Protein AF-A0A7Y2MJF6-F1 (afdb_monomer)

Radius of gyration: 14.59 Å; Cα contacts (8 Å, |Δi|>4): 195; chains: 1; bounding box: 35×29×38 Å

Foldseek 3Di:
DDQLAQDDPPEDDQCQVSLLVRLLPHQEDEQKFFQVVLVCVCVVVVHDPVVSLVSFRIAAAQPPSTDDDCLSSLLSNVVSLRPHYYHYDGRDDCVVPPPVVRVVSRVVRVVVSNVVSVVDVD

Nearest PDB structures (foldseek):
  3cny-assembly2_B  TM=9.167E-01  e=8.582E-06  Lactiplantibacillus plantarum WCFS1
  3cqj-assembly1_B  TM=7.555E-01  e=9.088E-03  Escherichia coli
  3cqi-assembly1_B  TM=7.704E-01  e=3.478E-02  Escherichia coli
  3wo8-assembly1_A  TM=3.403E-01  e=2.214E+00  Thermotoga maritima MSB8
  5c0q-assembly1_B  TM=3.425E-01  e=3.248E+00  Thermotoga neapolitana

Solvent-accessible surface area (backbone atoms only — not comparable to full-atom values): 6870 Å² total; per-residue (Å²): 143,79,86,55,70,37,74,72,48,75,69,78,67,80,59,51,71,60,41,73,74,43,51,92,76,36,52,35,44,42,44,32,19,19,20,55,72,50,44,51,50,29,61,74,69,68,52,53,72,69,56,30,42,77,70,42,21,35,31,35,39,73,44,86,65,37,66,67,79,56,50,70,42,33,30,54,35,28,78,67,68,56,84,56,48,81,40,81,45,56,61,61,58,58,91,83,47,50,61,68,62,49,50,52,42,21,49,53,37,49,52,51,38,29,40,75,29,59,50,41,92,126

Mean predicted aligned error: 5.87 Å

Sequence (122 aa):
HRGTGAPAWSGGRDPVPVAKRHIPRGRHIHAKNVRPTIRNQVEGDKRSFLEGVRRGVFTVPGDKEGGVDFLPVLRVAADHGYEGWLVIEAEQDPLKRNPFEYQSMGLKALKGLAKEAGLDKG

Structure (mmCIF, N/CA/C/O backbone):
data_AF-A0A7Y2MJF6-F1
#
_entry.id   AF-A0A7Y2MJF6-F1
#
loop_
_atom_site.group_PDB
_atom_site.id
_atom_site.type_symbol
_atom_site.label_atom_id
_atom_site.label_alt_id
_atom_site.label_comp_id
_atom_site.label_asym_id
_atom_site.label_entity_id
_atom_site.label_seq_id
_atom_site.pdbx_PDB_ins_code
_atom_site.Cartn_x
_atom_site.Cartn_y
_atom_site.Cartn_z
_atom_site.occupancy
_atom_site.B_iso_or_equiv
_atom_site.auth_seq_id
_atom_site.auth_comp_id
_atom_site.auth_asym_id
_atom_site.auth_atom_id
_atom_site.pdbx_PDB_model_num
ATOM 1 N N . HIS A 1 1 ? 7.465 -18.417 19.732 1.00 37.72 1 HIS A N 1
ATOM 2 C CA . HIS A 1 1 ? 7.614 -18.210 18.276 1.00 37.72 1 HIS A CA 1
ATOM 3 C C . HIS A 1 1 ? 6.585 -19.017 17.485 1.00 37.72 1 HIS A C 1
ATOM 5 O O . HIS A 1 1 ? 6.740 -20.222 17.363 1.00 37.72 1 HIS A O 1
ATOM 11 N N . ARG A 1 2 ? 5.545 -18.366 16.947 1.00 30.62 2 ARG A N 1
ATOM 12 C CA . ARG A 1 2 ? 4.811 -18.794 15.739 1.00 30.62 2 ARG A CA 1
ATOM 13 C C . ARG A 1 2 ? 4.363 -17.510 15.044 1.00 30.62 2 ARG A C 1
ATOM 15 O O . ARG A 1 2 ? 3.463 -16.838 15.534 1.00 30.62 2 ARG A O 1
ATOM 22 N N . GLY A 1 3 ? 5.074 -17.106 13.995 1.00 35.59 3 GLY A N 1
ATOM 23 C CA . GLY A 1 3 ? 4.712 -15.934 13.203 1.00 35.59 3 GLY A CA 1
ATOM 24 C C . GLY A 1 3 ? 3.482 -16.255 12.367 1.00 35.59 3 GLY A C 1
ATOM 25 O O . GLY A 1 3 ? 3.599 -16.871 11.316 1.00 35.59 3 GLY A O 1
ATOM 26 N N . THR A 1 4 ? 2.297 -15.874 12.835 1.00 35.53 4 THR A N 1
ATOM 27 C CA . THR A 1 4 ? 1.088 -15.843 12.006 1.00 35.53 4 THR A CA 1
ATOM 28 C C . THR A 1 4 ? 1.071 -14.528 11.226 1.00 35.53 4 THR A C 1
ATOM 30 O O . THR A 1 4 ? 0.317 -13.607 11.541 1.00 35.53 4 THR A O 1
ATOM 33 N N . GLY A 1 5 ? 1.968 -14.412 10.240 1.00 37.44 5 GLY A N 1
ATOM 34 C CA . GLY A 1 5 ? 1.883 -13.359 9.229 1.00 37.44 5 GLY A CA 1
ATOM 35 C C . GLY A 1 5 ? 0.618 -13.585 8.403 1.00 37.44 5 GLY A C 1
ATOM 36 O O . GLY A 1 5 ? 0.437 -14.669 7.845 1.00 37.44 5 GLY A O 1
ATOM 37 N N . ALA A 1 6 ? -0.294 -12.611 8.378 1.00 47.19 6 ALA A N 1
ATOM 38 C CA . ALA A 1 6 ? -1.380 -12.630 7.405 1.00 47.19 6 ALA A CA 1
ATOM 39 C C . ALA A 1 6 ? -0.773 -12.534 5.988 1.00 47.19 6 ALA A C 1
ATOM 41 O O . ALA A 1 6 ? 0.360 -12.070 5.843 1.00 47.19 6 ALA A O 1
ATOM 42 N N . PRO A 1 7 ? -1.473 -13.004 4.943 1.00 46.97 7 PRO A N 1
ATOM 43 C CA . PRO A 1 7 ? -0.897 -13.095 3.608 1.00 46.97 7 PRO A CA 1
ATOM 44 C C . PRO A 1 7 ? -0.361 -11.742 3.126 1.00 46.97 7 PRO A C 1
ATOM 46 O O . PRO A 1 7 ? -1.064 -10.734 3.159 1.00 46.97 7 PRO A O 1
ATOM 49 N N . ALA A 1 8 ? 0.887 -11.748 2.650 1.00 46.31 8 ALA A N 1
ATOM 50 C CA . ALA A 1 8 ? 1.455 -10.654 1.880 1.00 46.31 8 ALA A CA 1
ATOM 51 C C . ALA A 1 8 ? 0.619 -10.487 0.603 1.00 46.31 8 ALA A C 1
ATOM 53 O O . ALA A 1 8 ? 0.570 -11.388 -0.243 1.00 46.31 8 ALA A O 1
ATOM 54 N N . TRP A 1 9 ? -0.078 -9.357 0.479 1.00 53.09 9 TRP A N 1
ATOM 55 C CA . TRP A 1 9 ? -0.958 -9.080 -0.652 1.00 53.09 9 TRP A CA 1
ATOM 56 C C . TRP A 1 9 ? -0.154 -8.901 -1.936 1.00 53.09 9 TRP A C 1
ATOM 58 O O . TRP A 1 9 ? 0.311 -7.823 -2.288 1.00 53.09 9 TRP A O 1
ATOM 68 N N . SER A 1 10 ? 0.024 -10.007 -2.650 1.00 47.84 10 SER A N 1
ATOM 69 C CA . SER A 1 10 ? 0.782 -10.066 -3.894 1.00 47.84 10 SER A CA 1
ATOM 70 C C . SER A 1 10 ? -0.150 -9.775 -5.074 1.00 47.84 10 SER A C 1
ATOM 72 O O . SER A 1 10 ? -0.537 -10.671 -5.815 1.00 47.84 10 SER A O 1
ATOM 74 N N . GLY A 1 11 ? -0.583 -8.519 -5.193 1.00 48.59 11 GLY A N 1
ATOM 75 C CA . GLY A 1 11 ? -0.722 -7.819 -6.472 1.00 48.59 11 GLY A CA 1
ATOM 76 C C . GLY A 1 11 ? -1.436 -8.462 -7.672 1.00 48.59 11 GLY A C 1
ATOM 77 O O . GLY A 1 11 ? -1.044 -8.161 -8.797 1.00 48.59 11 GLY A O 1
ATOM 78 N N . GLY A 1 12 ? -2.459 -9.307 -7.510 1.00 47.91 12 GLY A N 1
ATOM 79 C CA . GLY A 1 12 ? -3.149 -9.856 -8.690 1.00 47.91 12 GLY A CA 1
ATOM 80 C C . GLY A 1 12 ? -4.480 -10.574 -8.515 1.00 47.91 12 GLY A C 1
ATOM 81 O O . GLY A 1 12 ? -5.090 -10.947 -9.513 1.00 47.91 12 GLY A O 1
ATOM 82 N N . ARG A 1 13 ? -4.955 -10.759 -7.286 1.00 56.41 13 ARG A N 1
ATOM 83 C CA . ARG A 1 13 ? -6.303 -11.254 -6.986 1.00 56.41 13 ARG A CA 1
ATOM 84 C C . ARG A 1 13 ? -6.976 -10.276 -6.039 1.00 56.41 13 ARG A C 1
ATOM 86 O O . ARG A 1 13 ? -6.278 -9.655 -5.239 1.00 56.41 13 ARG A O 1
ATOM 93 N N . ASP A 1 14 ? -8.301 -10.171 -6.143 1.00 67.06 14 ASP A N 1
ATOM 94 C CA . ASP A 1 14 ? -9.124 -9.442 -5.177 1.00 67.06 14 ASP A CA 1
ATOM 95 C C . ASP A 1 14 ? -8.697 -9.849 -3.755 1.00 67.06 14 ASP A C 1
ATOM 97 O O . ASP A 1 14 ? -8.685 -11.049 -3.444 1.00 67.06 14 ASP A O 1
ATOM 101 N N . PRO A 1 15 ? -8.269 -8.894 -2.914 1.00 69.00 15 PRO A N 1
ATOM 102 C CA . PRO A 1 15 ? -7.824 -9.209 -1.574 1.00 69.00 15 PRO A CA 1
ATOM 103 C C . PRO A 1 15 ? -8.978 -9.536 -0.611 1.00 69.00 15 PRO A C 1
ATOM 105 O O . PRO A 1 15 ? -8.774 -10.137 0.441 1.00 69.00 15 PRO A O 1
ATOM 108 N N . VAL A 1 16 ? -10.228 -9.227 -0.940 1.00 74.06 16 VAL A N 1
ATOM 109 C CA . VAL A 1 16 ? -11.354 -9.416 -0.013 1.00 74.06 16 VAL A CA 1
ATOM 110 C C . VAL A 1 16 ? -11.594 -10.886 0.391 1.00 74.06 16 VAL A C 1
ATOM 112 O O . VAL A 1 16 ? -11.745 -11.150 1.591 1.00 74.06 16 VAL A O 1
ATOM 115 N N . PRO A 1 17 ? -11.597 -11.885 -0.516 1.00 73.69 17 PRO A N 1
ATOM 116 C CA . PRO A 1 17 ? -11.865 -13.279 -0.146 1.00 73.69 17 PRO A CA 1
ATOM 117 C C . PRO A 1 17 ? -10.830 -13.862 0.820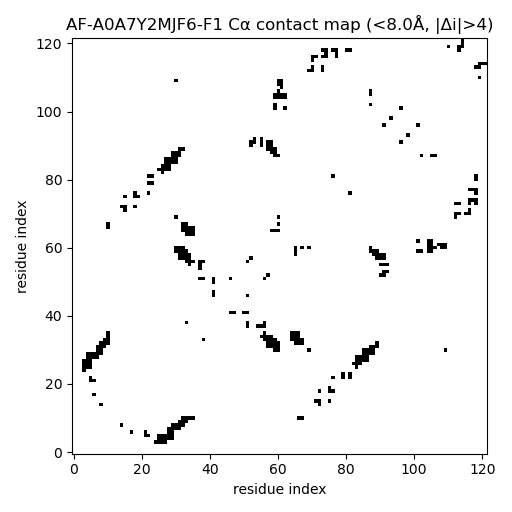 1.00 73.69 17 PRO A C 1
ATOM 119 O O . PRO A 1 17 ? -11.170 -14.581 1.762 1.00 73.69 17 PRO A O 1
ATOM 122 N N . VAL A 1 18 ? -9.554 -13.539 0.611 1.00 70.12 18 VAL A N 1
ATOM 123 C CA . VAL A 1 18 ? -8.468 -14.017 1.472 1.00 70.12 18 VAL A CA 1
ATOM 124 C C . VAL A 1 18 ? -8.476 -13.251 2.808 1.00 70.12 18 VAL A C 1
ATOM 126 O O . VAL A 1 18 ? -8.241 -13.857 3.855 1.00 70.12 18 VAL A O 1
ATOM 129 N N . ALA A 1 19 ? -8.861 -11.970 2.815 1.00 70.94 19 ALA A N 1
ATOM 130 C CA . ALA A 1 19 ? -9.016 -11.173 4.027 1.00 70.94 19 ALA A CA 1
ATOM 131 C C . ALA A 1 19 ? -10.072 -11.785 4.959 1.00 70.94 19 ALA A C 1
ATOM 133 O O . ALA A 1 19 ? -9.767 -12.099 6.110 1.00 70.94 19 ALA A O 1
ATOM 134 N N . LYS A 1 20 ? -11.266 -12.088 4.432 1.00 72.56 20 LYS A N 1
ATOM 135 C CA . LYS A 1 20 ? -12.360 -12.730 5.187 1.00 72.56 20 LYS A CA 1
ATOM 136 C C . LYS A 1 20 ? -11.946 -14.050 5.845 1.00 72.56 20 LYS A C 1
ATOM 138 O O . LYS A 1 20 ? -12.388 -14.366 6.944 1.00 72.56 20 LYS A O 1
ATOM 143 N N . ARG A 1 21 ? -11.075 -14.829 5.196 1.00 74.38 21 ARG A N 1
ATOM 144 C CA . ARG A 1 21 ? -10.632 -16.134 5.714 1.00 74.38 21 ARG A CA 1
ATOM 145 C C . ARG A 1 21 ? -9.600 -16.026 6.843 1.00 74.38 21 ARG A C 1
ATOM 147 O O . ARG A 1 21 ? -9.562 -16.900 7.714 1.00 74.38 21 ARG A O 1
ATOM 154 N N . HIS A 1 22 ? -8.735 -15.013 6.802 1.00 73.81 22 HIS A N 1
ATOM 155 C CA . HIS A 1 22 ? -7.520 -14.971 7.624 1.00 73.81 22 HIS A CA 1
ATOM 156 C C . HIS A 1 22 ? -7.501 -13.866 8.686 1.00 73.81 22 HIS A C 1
ATOM 158 O O . HIS A 1 22 ? -6.860 -14.068 9.718 1.00 73.81 22 HIS A O 1
ATOM 164 N N . ILE A 1 23 ? -8.224 -12.756 8.492 1.00 76.00 23 ILE A N 1
ATOM 165 C CA . ILE A 1 23 ? -8.280 -11.633 9.444 1.00 76.00 23 ILE A CA 1
ATOM 166 C C . ILE A 1 23 ? -8.646 -12.065 10.872 1.00 76.00 23 ILE A C 1
ATOM 168 O O . ILE A 1 23 ? -7.921 -11.662 11.779 1.00 76.00 23 ILE A O 1
ATOM 172 N N . PRO A 1 24 ? -9.638 -12.949 11.112 1.00 70.19 24 PRO A N 1
ATOM 173 C CA . PRO A 1 24 ? -10.004 -13.346 12.478 1.00 70.19 24 PRO A CA 1
ATOM 174 C C . PRO A 1 24 ? -8.880 -14.015 13.290 1.00 70.19 24 PRO A C 1
ATOM 176 O O . PRO A 1 24 ? -9.007 -14.186 14.496 1.00 70.19 24 PRO A O 1
ATOM 179 N N . ARG A 1 25 ? -7.791 -14.456 12.640 1.00 72.06 25 ARG A N 1
ATOM 180 C CA . ARG A 1 25 ? -6.640 -15.121 13.283 1.00 72.06 25 ARG A CA 1
ATOM 181 C C . ARG A 1 25 ? -5.322 -14.358 13.100 1.00 72.06 25 ARG A C 1
ATOM 183 O O . ARG A 1 25 ? -4.288 -14.793 13.614 1.00 72.06 25 ARG A O 1
ATOM 190 N N . GLY A 1 26 ? -5.326 -13.285 12.310 1.00 73.31 26 GLY A N 1
ATOM 191 C CA . GLY A 1 26 ? -4.134 -12.517 11.963 1.00 73.31 26 GLY A CA 1
ATOM 192 C C . GLY A 1 26 ? -3.724 -11.564 13.084 1.00 73.31 26 GLY A C 1
ATOM 193 O O . GLY A 1 26 ? -4.574 -11.026 13.781 1.00 73.31 26 GLY A O 1
ATOM 194 N N . ARG A 1 27 ? -2.414 -11.344 13.252 1.00 82.50 27 ARG A N 1
ATOM 195 C CA . ARG A 1 27 ? -1.869 -10.321 14.173 1.00 82.50 27 ARG A CA 1
ATOM 196 C C . ARG A 1 27 ? -1.328 -9.080 13.462 1.00 82.50 27 ARG A C 1
ATOM 198 O O . ARG A 1 27 ? -1.153 -8.040 14.090 1.00 82.50 27 ARG A O 1
ATOM 205 N N . HIS A 1 28 ? -1.026 -9.222 12.175 1.00 83.94 28 HIS A N 1
ATOM 206 C CA . HIS A 1 28 ? -0.461 -8.173 11.335 1.00 83.94 28 HIS A CA 1
ATOM 207 C C . HIS A 1 28 ? -1.096 -8.273 9.947 1.00 83.94 28 HIS A C 1
ATOM 209 O O . HIS A 1 28 ? -1.212 -9.382 9.427 1.00 83.94 28 HIS A O 1
ATOM 215 N N . ILE A 1 29 ? -1.457 -7.146 9.336 1.00 87.50 29 ILE A N 1
ATOM 216 C CA . ILE A 1 29 ? -1.848 -7.036 7.926 1.00 87.50 29 ILE A CA 1
ATOM 217 C C . ILE A 1 29 ? -0.709 -6.331 7.199 1.00 87.50 29 ILE A C 1
ATOM 219 O O . ILE A 1 29 ? -0.349 -5.209 7.548 1.00 87.50 29 ILE A O 1
ATOM 223 N N . HIS A 1 30 ? -0.142 -6.991 6.192 1.00 89.31 30 HIS A N 1
ATOM 224 C CA . HIS A 1 30 ? 0.976 -6.457 5.423 1.00 89.31 30 HIS A CA 1
ATOM 225 C C . HIS A 1 30 ? 0.431 -5.670 4.226 1.00 89.31 30 HIS A C 1
ATOM 227 O O . HIS A 1 30 ? -0.098 -6.236 3.267 1.00 89.31 30 HIS A O 1
ATOM 233 N N . ALA A 1 31 ? 0.543 -4.349 4.289 1.00 92.38 31 ALA A N 1
ATOM 234 C CA . ALA A 1 31 ? 0.155 -3.414 3.249 1.00 92.38 31 ALA A CA 1
ATOM 235 C C . ALA A 1 31 ? 1.286 -3.267 2.219 1.00 92.38 31 ALA A C 1
ATOM 237 O O . ALA A 1 31 ? 1.998 -2.261 2.177 1.00 92.38 31 ALA A O 1
ATOM 238 N N . LYS A 1 32 ? 1.448 -4.307 1.397 1.00 92.69 32 LYS A N 1
ATOM 239 C CA . LYS A 1 32 ? 2.324 -4.320 0.223 1.00 92.69 32 LYS A CA 1
ATOM 240 C C . LYS A 1 32 ? 1.502 -4.020 -1.024 1.00 92.69 32 LYS A C 1
ATOM 242 O O . LYS A 1 32 ? 0.506 -4.691 -1.285 1.00 92.69 32 LYS A O 1
ATOM 247 N N . ASN A 1 33 ? 1.904 -3.010 -1.786 1.00 94.00 33 ASN A N 1
ATOM 248 C CA . ASN A 1 33 ? 1.254 -2.636 -3.036 1.00 94.00 33 ASN A CA 1
ATOM 249 C C . ASN A 1 33 ? 2.092 -3.122 -4.230 1.00 94.00 33 ASN A C 1
ATOM 251 O O . ASN A 1 33 ? 3.286 -3.403 -4.105 1.00 94.00 33 ASN A O 1
ATOM 255 N N . VAL A 1 34 ? 1.469 -3.229 -5.400 1.00 93.44 34 VAL A N 1
ATOM 256 C CA . VAL A 1 34 ? 2.114 -3.680 -6.637 1.00 93.44 34 VAL A CA 1
ATOM 257 C C . VAL A 1 34 ? 1.940 -2.632 -7.721 1.00 93.44 34 VAL A C 1
ATOM 259 O O . VAL A 1 34 ? 0.871 -2.035 -7.801 1.00 93.44 34 VAL A O 1
ATOM 262 N N . ARG A 1 35 ? 2.936 -2.458 -8.591 1.00 94.69 35 ARG A N 1
ATOM 263 C CA . ARG A 1 35 ? 2.818 -1.675 -9.826 1.00 94.69 35 ARG A CA 1
ATOM 264 C C . ARG A 1 35 ? 2.330 -2.581 -10.964 1.00 94.69 35 ARG A C 1
ATOM 266 O O . ARG A 1 35 ? 3.135 -3.380 -11.458 1.00 94.69 35 ARG A O 1
ATOM 273 N N . PRO A 1 36 ? 1.055 -2.505 -11.406 1.00 93.75 36 PRO A N 1
ATOM 274 C CA . PRO A 1 36 ? 0.495 -3.455 -12.375 1.00 93.75 36 PRO A CA 1
ATOM 275 C C . PRO A 1 36 ? 1.251 -3.465 -13.702 1.00 93.75 36 PRO A C 1
ATOM 277 O O . PRO A 1 36 ? 1.496 -4.529 -14.261 1.00 93.75 36 PRO A O 1
ATOM 280 N N . THR A 1 37 ? 1.700 -2.297 -14.167 1.00 94.88 37 THR A N 1
ATOM 281 C CA . THR A 1 37 ? 2.493 -2.163 -15.396 1.00 94.88 37 THR A CA 1
ATOM 282 C C . THR A 1 37 ? 3.766 -3.007 -15.345 1.00 94.88 37 THR A C 1
ATOM 284 O O . THR A 1 37 ? 4.049 -3.760 -16.273 1.00 94.88 37 THR A O 1
ATOM 287 N N . ILE A 1 38 ? 4.510 -2.935 -14.238 1.00 94.50 38 ILE A N 1
ATOM 288 C CA . ILE A 1 38 ? 5.769 -3.672 -14.067 1.00 94.50 38 ILE A CA 1
ATOM 289 C C . ILE A 1 38 ? 5.489 -5.160 -13.856 1.00 94.50 38 ILE A C 1
ATOM 291 O O . ILE A 1 38 ? 6.180 -6.000 -14.428 1.00 94.50 38 ILE A O 1
ATOM 295 N N . ARG A 1 39 ? 4.447 -5.501 -13.087 1.00 93.56 39 ARG A N 1
ATOM 296 C CA . ARG A 1 39 ? 4.013 -6.891 -12.902 1.00 93.56 39 ARG A CA 1
ATOM 297 C C . ARG A 1 39 ? 3.702 -7.553 -14.244 1.00 93.56 39 ARG A C 1
ATOM 299 O O . ARG A 1 39 ? 4.229 -8.625 -14.517 1.00 93.56 39 ARG A O 1
ATOM 306 N N . ASN A 1 40 ? 2.892 -6.903 -15.077 1.00 93.38 40 ASN A N 1
ATOM 307 C CA . ASN A 1 40 ? 2.480 -7.442 -16.371 1.00 93.38 40 ASN A CA 1
ATOM 308 C C . ASN A 1 40 ? 3.683 -7.669 -17.297 1.00 93.38 40 ASN A C 1
ATOM 310 O O . ASN A 1 40 ? 3.727 -8.677 -17.995 1.00 93.38 40 ASN A O 1
ATOM 314 N N . GLN A 1 41 ? 4.681 -6.780 -17.267 1.00 93.81 41 GLN A N 1
ATOM 315 C CA . GLN A 1 41 ? 5.935 -6.970 -18.006 1.00 93.81 41 GLN A CA 1
ATOM 316 C C . GLN A 1 41 ? 6.726 -8.177 -17.489 1.00 93.81 41 GLN A C 1
ATOM 318 O O . GLN A 1 41 ? 7.148 -9.017 -18.271 1.00 93.81 41 GLN A O 1
ATOM 323 N N . VAL A 1 42 ? 6.906 -8.291 -16.170 1.00 92.56 42 VAL A N 1
ATOM 324 C CA . VAL A 1 42 ? 7.638 -9.402 -15.535 1.00 92.56 42 VAL A CA 1
ATOM 325 C C . VAL A 1 42 ? 6.976 -10.747 -15.846 1.00 92.56 42 VAL A C 1
ATOM 327 O O . VAL A 1 42 ? 7.673 -11.697 -16.197 1.00 92.56 42 VAL A O 1
ATOM 330 N N . GLU A 1 43 ? 5.647 -10.824 -15.746 1.00 90.56 43 GLU A N 1
ATOM 331 C CA . GLU A 1 43 ? 4.873 -12.032 -16.05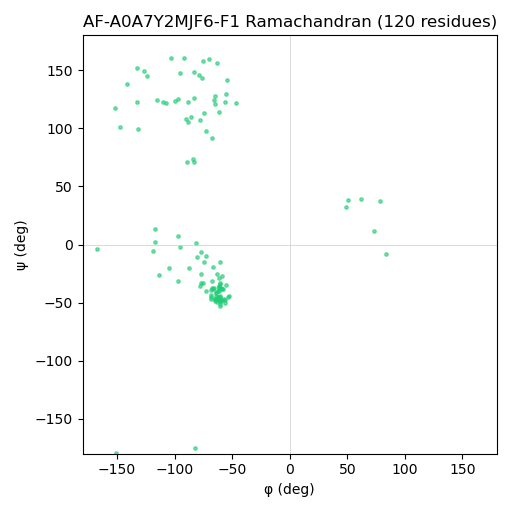1 1.00 90.56 43 GLU A CA 1
ATOM 332 C C . GLU A 1 43 ? 4.889 -12.358 -17.551 1.00 90.56 43 GLU A C 1
ATOM 334 O O . GLU A 1 43 ? 5.145 -13.506 -17.920 1.00 90.56 43 GLU A O 1
ATOM 339 N N . GLY A 1 44 ? 4.678 -11.358 -18.414 1.00 94.50 44 GLY A N 1
ATOM 340 C CA . GLY A 1 44 ? 4.694 -11.519 -19.871 1.00 94.50 44 GLY A CA 1
ATOM 341 C C . GLY A 1 44 ? 6.048 -11.993 -20.400 1.00 94.50 44 GLY A C 1
ATOM 342 O O . GLY A 1 44 ? 6.112 -12.906 -21.222 1.00 94.50 44 GLY A O 1
ATOM 343 N N . ASP A 1 45 ? 7.132 -11.459 -19.842 1.00 94.62 45 ASP A N 1
ATOM 344 C CA . ASP A 1 45 ? 8.507 -11.833 -20.180 1.00 94.62 45 ASP A CA 1
ATOM 345 C C . ASP A 1 45 ? 8.982 -13.116 -19.466 1.00 94.62 45 ASP A C 1
ATOM 347 O O . ASP A 1 45 ? 10.144 -13.507 -19.609 1.00 94.62 45 ASP A O 1
ATOM 351 N N . LYS A 1 46 ? 8.125 -13.759 -18.656 1.00 93.12 46 LYS A N 1
ATOM 352 C CA . LYS A 1 46 ? 8.456 -14.933 -17.822 1.00 93.12 46 LYS A CA 1
ATOM 353 C C . LYS A 1 46 ? 9.710 -14.724 -16.961 1.00 93.12 46 LYS A C 1
ATOM 355 O O . LYS A 1 46 ? 10.535 -15.625 -16.792 1.00 93.12 46 LYS A O 1
ATOM 360 N N . ARG A 1 47 ? 9.882 -13.513 -16.431 1.00 91.62 47 ARG A N 1
ATOM 361 C CA . ARG A 1 47 ? 11.024 -13.155 -15.583 1.00 91.62 47 ARG A CA 1
ATOM 362 C C . ARG A 1 47 ? 10.865 -13.747 -14.187 1.00 91.62 47 ARG A C 1
ATOM 364 O O . ARG A 1 47 ? 9.769 -14.059 -13.728 1.00 91.62 47 ARG A O 1
ATOM 371 N N . SER A 1 48 ? 11.990 -13.885 -13.492 1.00 91.75 48 SER A N 1
ATOM 372 C CA . SER A 1 48 ? 11.993 -14.370 -12.116 1.00 91.75 48 SER A CA 1
ATOM 373 C C . SER A 1 48 ? 11.400 -13.339 -11.151 1.00 91.75 48 SER A C 1
ATOM 375 O O . SER A 1 48 ? 11.394 -12.135 -11.410 1.00 91.75 48 SER A O 1
ATOM 377 N N . PHE A 1 49 ? 10.973 -13.809 -9.979 1.00 85.75 49 PHE A N 1
ATOM 378 C CA . PHE A 1 49 ? 10.538 -12.945 -8.881 1.00 85.75 49 PHE A CA 1
ATOM 379 C C . PHE A 1 49 ? 11.592 -11.887 -8.511 1.00 85.75 49 PHE A C 1
ATOM 381 O O . PHE A 1 49 ? 11.265 -10.710 -8.374 1.00 85.75 49 PHE A O 1
ATOM 388 N N . LEU A 1 50 ? 12.865 -12.292 -8.399 1.00 90.06 50 LEU A N 1
ATOM 389 C CA . LEU A 1 50 ? 13.972 -11.384 -8.073 1.00 90.06 50 LEU A CA 1
ATOM 390 C C . LEU A 1 50 ? 14.143 -10.288 -9.126 1.00 90.06 50 LEU A C 1
ATOM 392 O O . LEU A 1 50 ? 14.441 -9.146 -8.78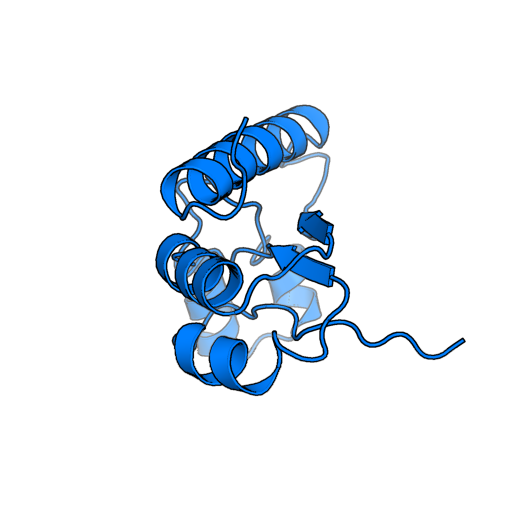5 1.00 90.06 50 LEU A O 1
ATOM 396 N N . GLU A 1 51 ? 13.929 -10.622 -10.396 1.00 92.25 51 GLU A N 1
ATOM 397 C CA . GLU A 1 51 ? 13.948 -9.641 -11.474 1.00 92.25 51 GLU A CA 1
ATOM 398 C C . GLU A 1 51 ? 12.766 -8.668 -11.362 1.00 92.25 51 GLU A C 1
ATOM 400 O O . GLU A 1 51 ? 12.943 -7.467 -11.552 1.00 92.25 51 GLU A O 1
ATOM 405 N N . GLY A 1 52 ? 11.585 -9.142 -10.956 1.00 92.06 52 GLY A N 1
ATOM 406 C CA . GLY A 1 52 ? 10.457 -8.269 -10.624 1.00 92.06 52 GLY A CA 1
ATOM 407 C C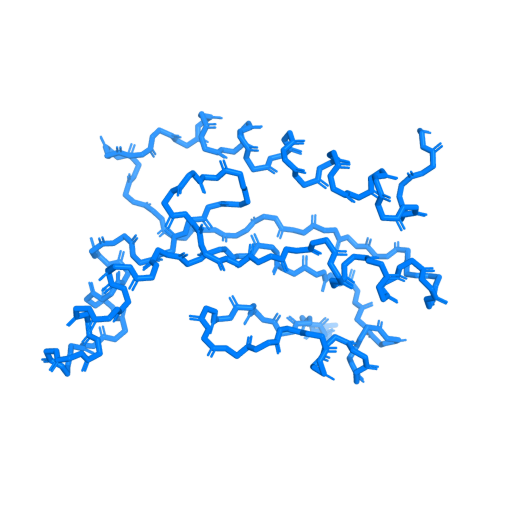 . GLY A 1 52 ? 10.764 -7.301 -9.478 1.00 92.06 52 GLY A C 1
ATOM 408 O O . GLY A 1 52 ? 10.495 -6.105 -9.597 1.00 92.06 52 GLY A O 1
ATOM 409 N N . VAL A 1 53 ? 11.394 -7.782 -8.401 1.00 90.50 53 VAL A N 1
ATOM 410 C CA . VAL A 1 53 ? 11.838 -6.931 -7.281 1.00 90.50 53 VAL A CA 1
ATOM 411 C C . VAL A 1 53 ? 12.831 -5.872 -7.763 1.00 90.50 53 VAL A C 1
ATOM 413 O O . VAL A 1 53 ? 12.633 -4.688 -7.506 1.00 90.50 53 VAL A O 1
ATOM 416 N N . ARG A 1 54 ? 13.854 -6.263 -8.535 1.00 91.44 54 ARG A N 1
ATOM 417 C CA . ARG A 1 54 ? 14.848 -5.329 -9.105 1.00 91.44 54 ARG A CA 1
ATOM 418 C C . ARG A 1 54 ? 14.229 -4.282 -10.027 1.00 91.44 54 ARG A C 1
ATOM 420 O O . ARG A 1 54 ? 14.706 -3.150 -10.084 1.00 91.44 54 ARG A O 1
ATOM 427 N N . ARG A 1 55 ? 13.162 -4.650 -10.737 1.00 93.69 55 ARG A N 1
ATOM 428 C CA . ARG A 1 55 ? 12.387 -3.741 -11.590 1.00 93.69 55 ARG A CA 1
ATOM 429 C C . ARG A 1 55 ? 11.447 -2.831 -10.805 1.00 93.69 55 ARG A C 1
ATOM 431 O O . ARG A 1 55 ? 10.866 -1.934 -11.399 1.00 93.69 55 ARG A O 1
ATOM 438 N N . GLY A 1 56 ? 11.316 -3.015 -9.491 1.00 93.94 56 GLY A N 1
ATOM 439 C CA . GLY A 1 56 ? 10.458 -2.194 -8.643 1.00 93.94 56 GLY A CA 1
ATOM 440 C C . GLY A 1 56 ? 8.984 -2.573 -8.755 1.00 93.94 56 GLY A C 1
ATOM 441 O O . GLY A 1 56 ? 8.120 -1.701 -8.744 1.00 93.94 56 GLY A O 1
ATOM 442 N N . VAL A 1 57 ? 8.671 -3.864 -8.880 1.00 94.88 57 VAL A N 1
ATOM 443 C CA . VAL A 1 57 ? 7.277 -4.330 -8.945 1.00 94.88 57 VAL A CA 1
ATOM 444 C C . VAL A 1 57 ? 6.480 -4.002 -7.676 1.00 94.88 57 VAL A C 1
ATOM 446 O O . VAL A 1 57 ? 5.274 -3.789 -7.763 1.00 94.88 57 VAL A O 1
ATOM 449 N N . PHE A 1 58 ? 7.133 -3.913 -6.514 1.00 95.06 58 PHE A N 1
ATOM 450 C CA . PHE A 1 58 ? 6.487 -3.587 -5.243 1.00 95.06 58 PHE A CA 1
ATOM 451 C C . PHE A 1 58 ? 6.582 -2.101 -4.902 1.00 95.06 58 PHE A C 1
ATOM 453 O O . PHE A 1 58 ? 7.552 -1.416 -5.233 1.00 95.06 58 PHE A O 1
ATOM 460 N N . THR A 1 59 ? 5.548 -1.604 -4.230 1.00 96.31 59 THR A N 1
ATOM 461 C CA . THR A 1 59 ? 5.459 -0.228 -3.744 1.00 96.31 59 THR A CA 1
ATOM 462 C C . THR A 1 59 ? 4.593 -0.136 -2.486 1.00 96.31 59 THR A C 1
ATOM 464 O O . THR A 1 59 ? 4.093 -1.140 -1.980 1.00 96.31 59 THR A O 1
ATOM 467 N N . VAL A 1 60 ? 4.431 1.074 -1.965 1.00 96.44 60 VAL A N 1
ATOM 468 C CA . VAL A 1 60 ? 3.659 1.398 -0.764 1.00 96.44 60 VAL A CA 1
ATOM 469 C C . VAL A 1 60 ? 2.200 1.754 -1.103 1.00 96.44 60 VAL A C 1
ATOM 471 O O . VAL A 1 60 ? 1.886 2.111 -2.245 1.00 96.44 60 VAL A O 1
ATOM 474 N N . PRO A 1 61 ? 1.273 1.696 -0.132 1.00 95.75 61 PRO A N 1
ATOM 475 C CA . PRO A 1 61 ? -0.041 2.322 -0.269 1.00 95.75 61 PRO A CA 1
ATOM 476 C C . PRO A 1 61 ? 0.074 3.816 -0.610 1.00 95.75 61 PRO A C 1
ATOM 478 O O . PRO A 1 61 ? 0.938 4.512 -0.086 1.00 95.75 61 PRO A O 1
ATOM 481 N N . GLY A 1 62 ? -0.799 4.323 -1.479 1.00 95.62 62 GLY A N 1
ATOM 482 C CA . GLY A 1 62 ? -0.797 5.735 -1.885 1.00 95.62 62 GLY A CA 1
ATOM 483 C C . GLY A 1 62 ? 0.175 6.104 -3.009 1.00 95.62 62 GLY A C 1
ATOM 484 O O . GLY A 1 62 ? 0.069 7.212 -3.534 1.00 95.62 62 GLY A O 1
ATOM 485 N N . ASP A 1 63 ? 1.067 5.200 -3.430 1.00 96.62 63 ASP A N 1
ATOM 486 C CA . ASP A 1 63 ? 1.782 5.375 -4.698 1.00 96.62 63 ASP A CA 1
ATOM 487 C C . ASP A 1 63 ? 0.776 5.317 -5.856 1.00 96.62 63 ASP A C 1
ATOM 489 O O . ASP A 1 63 ? -0.002 4.368 -5.962 1.00 96.62 63 ASP A O 1
ATOM 493 N N . LYS A 1 64 ? 0.808 6.324 -6.733 1.00 95.50 64 LYS A N 1
ATOM 494 C CA . LYS A 1 64 ? -0.068 6.432 -7.910 1.00 95.50 64 LYS A CA 1
ATOM 495 C C . LYS A 1 64 ? 0.155 5.304 -8.912 1.00 95.50 64 LYS A C 1
ATOM 497 O O . LYS A 1 64 ? -0.742 4.991 -9.685 1.00 95.50 64 LYS A O 1
ATOM 502 N N . GLU A 1 65 ? 1.349 4.717 -8.915 1.00 95.12 65 GLU A N 1
ATOM 503 C CA . GLU A 1 65 ? 1.666 3.561 -9.754 1.00 95.12 65 GLU A CA 1
ATOM 504 C C . GLU A 1 65 ? 1.147 2.244 -9.146 1.00 95.12 65 GLU A C 1
ATOM 506 O O . GLU A 1 65 ? 1.181 1.209 -9.809 1.00 95.12 65 GLU A O 1
ATOM 511 N N . GLY A 1 66 ? 0.700 2.265 -7.885 1.00 94.25 66 GLY A N 1
ATOM 512 C CA . GLY A 1 66 ? 0.181 1.112 -7.163 1.00 94.25 66 GLY A CA 1
ATOM 513 C C . GLY A 1 66 ? -1.244 0.733 -7.579 1.00 94.25 66 GLY A C 1
ATOM 514 O O . GLY A 1 66 ? -2.071 1.599 -7.842 1.00 94.25 66 GLY A O 1
ATOM 515 N N . GLY A 1 67 ? -1.546 -0.565 -7.614 1.00 92.50 67 GLY A N 1
ATOM 516 C CA . GLY A 1 67 ? -2.829 -1.093 -8.098 1.00 92.50 67 GLY A CA 1
ATOM 517 C C . GLY A 1 67 ? -3.688 -1.833 -7.072 1.00 92.50 67 GLY A C 1
ATOM 518 O O . GLY A 1 67 ? -4.723 -2.375 -7.449 1.00 92.50 67 GLY A O 1
ATOM 519 N N . VAL A 1 68 ? -3.269 -1.928 -5.808 1.00 90.12 68 VAL A N 1
ATOM 520 C CA . VAL A 1 68 ? -4.053 -2.597 -4.758 1.00 90.12 68 VAL A CA 1
ATOM 521 C C . VAL A 1 68 ? -5.008 -1.601 -4.100 1.00 90.12 68 VAL A C 1
ATOM 523 O O . VAL A 1 68 ? -4.566 -0.599 -3.538 1.00 90.12 68 VAL A O 1
ATOM 526 N N . ASP A 1 69 ? -6.307 -1.907 -4.125 1.00 90.88 69 ASP A N 1
ATOM 527 C CA . ASP A 1 69 ? -7.314 -1.204 -3.328 1.00 90.88 69 ASP A CA 1
ATOM 528 C C . ASP A 1 69 ? -7.397 -1.819 -1.923 1.00 90.88 69 ASP A C 1
ATOM 530 O O . ASP A 1 69 ? -7.846 -2.952 -1.730 1.00 90.88 69 ASP A O 1
ATOM 534 N N . PHE A 1 70 ? -6.920 -1.070 -0.931 1.00 91.62 70 PHE A N 1
ATOM 535 C CA . PHE A 1 70 ? -6.879 -1.521 0.458 1.00 91.62 70 PHE A CA 1
ATOM 536 C C . PHE A 1 70 ? -8.170 -1.213 1.224 1.00 91.62 70 PHE A C 1
ATOM 538 O O . PHE A 1 70 ? -8.416 -1.852 2.246 1.00 91.62 70 PHE A O 1
ATOM 545 N N . LEU A 1 71 ? -9.005 -0.271 0.769 1.00 93.69 71 LEU A N 1
ATOM 546 C CA . LEU A 1 71 ? -10.171 0.172 1.538 1.00 93.69 71 LEU A CA 1
ATOM 547 C C . LEU A 1 71 ? -11.171 -0.969 1.813 1.00 93.69 71 LEU A C 1
ATOM 549 O O . LEU A 1 71 ? -11.547 -1.148 2.975 1.00 93.69 71 LEU A O 1
ATOM 553 N N . PRO A 1 72 ? -11.562 -1.805 0.827 1.00 91.88 72 PRO A N 1
ATOM 554 C CA . PRO A 1 72 ? -12.455 -2.937 1.074 1.00 91.88 72 PRO A CA 1
ATOM 555 C C . PRO A 1 72 ? -11.875 -3.949 2.067 1.00 91.88 72 PRO A C 1
ATOM 557 O O . PRO A 1 72 ? -12.607 -4.537 2.860 1.00 91.88 72 PRO A O 1
ATOM 560 N N . VAL A 1 73 ? -10.553 -4.134 2.056 1.00 89.12 73 VAL A N 1
ATOM 561 C CA . VAL A 1 73 ? -9.854 -5.047 2.972 1.00 89.12 73 VAL A CA 1
ATOM 562 C C . VAL A 1 73 ? -9.916 -4.528 4.400 1.00 89.12 73 VAL A C 1
ATOM 564 O O . VAL A 1 73 ? -10.228 -5.284 5.318 1.00 89.12 73 VAL A O 1
ATOM 567 N N . LEU A 1 74 ? -9.632 -3.239 4.589 1.00 93.31 74 LEU A N 1
ATOM 568 C CA . LEU A 1 74 ? -9.666 -2.615 5.906 1.00 93.31 74 LEU A CA 1
ATOM 569 C C . LEU A 1 74 ? -11.092 -2.533 6.458 1.00 93.31 74 LEU A C 1
ATOM 571 O O . LEU A 1 74 ? -11.263 -2.689 7.661 1.00 93.31 74 LEU A O 1
ATOM 575 N N . ARG A 1 75 ? -12.113 -2.384 5.603 1.00 93.75 75 ARG A N 1
ATOM 576 C CA . ARG A 1 75 ? -13.524 -2.488 6.019 1.00 93.75 75 ARG A CA 1
ATOM 577 C C . ARG A 1 75 ? -13.845 -3.872 6.566 1.00 93.75 75 ARG A C 1
ATOM 579 O O . ARG A 1 75 ? -14.350 -3.983 7.672 1.00 93.75 75 ARG A O 1
ATOM 586 N N . VAL A 1 76 ? -13.438 -4.933 5.862 1.00 90.62 76 VAL A N 1
ATOM 587 C CA . VAL A 1 76 ? -13.579 -6.301 6.387 1.00 90.62 76 VAL A CA 1
ATOM 588 C C . VAL A 1 76 ? -12.833 -6.461 7.714 1.00 90.62 76 VAL A C 1
ATOM 590 O O . VAL A 1 76 ? -13.337 -7.135 8.608 1.00 90.62 76 VAL A O 1
ATOM 593 N N . ALA A 1 77 ? -11.653 -5.853 7.866 1.00 90.62 77 ALA A N 1
ATOM 594 C CA . ALA A 1 77 ? -10.921 -5.872 9.131 1.00 90.62 77 ALA A CA 1
ATOM 595 C C . ALA A 1 77 ? -11.705 -5.190 10.262 1.00 90.62 77 ALA A C 1
ATOM 597 O O . ALA A 1 77 ? -11.829 -5.763 11.344 1.00 90.62 77 ALA A O 1
ATOM 598 N N . ALA A 1 78 ? -12.276 -4.016 9.992 1.00 92.69 78 ALA A N 1
ATOM 599 C CA . ALA A 1 78 ? -13.089 -3.270 10.944 1.00 92.69 78 ALA A CA 1
ATOM 600 C C . ALA A 1 78 ? -14.350 -4.052 11.346 1.00 92.69 78 ALA A C 1
ATOM 602 O O . ALA A 1 78 ? -14.620 -4.196 12.537 1.00 92.69 78 ALA A O 1
ATOM 603 N N . ASP A 1 79 ? -15.054 -4.646 10.376 1.00 91.56 79 ASP A N 1
ATOM 604 C CA . ASP A 1 79 ? -16.265 -5.451 10.599 1.00 91.56 79 ASP A CA 1
ATOM 605 C C . ASP A 1 79 ? -16.016 -6.660 11.517 1.00 91.56 79 ASP A C 1
ATOM 607 O O . ASP A 1 79 ? -16.924 -7.130 12.200 1.00 91.56 79 ASP A O 1
ATOM 611 N N . HIS A 1 80 ? -14.781 -7.170 11.546 1.00 89.50 80 HIS A N 1
ATOM 612 C CA . HIS A 1 80 ? -14.375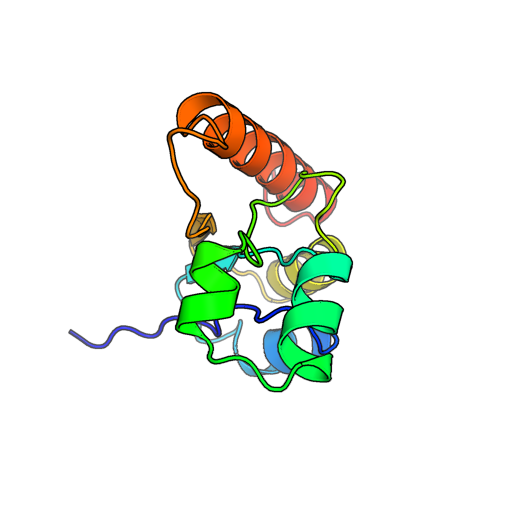 -8.291 12.399 1.00 89.50 80 HIS A CA 1
ATOM 613 C C . HIS A 1 80 ? -13.702 -7.849 13.707 1.00 89.50 80 HIS A C 1
ATOM 615 O O . HIS A 1 80 ? -13.179 -8.701 14.425 1.00 89.50 80 HIS A O 1
ATOM 621 N N . GLY A 1 81 ? -13.682 -6.548 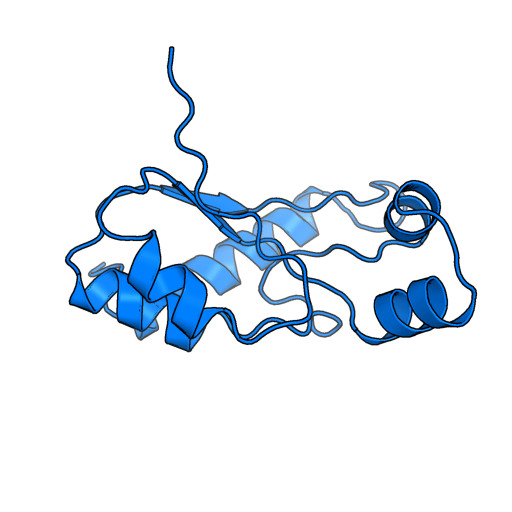1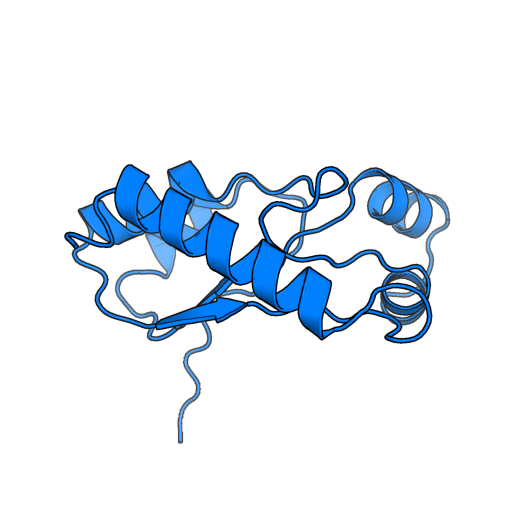4.017 1.00 90.06 81 GLY A N 1
ATOM 622 C CA . GLY A 1 81 ? -13.044 -6.022 15.225 1.00 90.06 81 GLY A CA 1
ATOM 623 C C . GLY A 1 81 ? -11.537 -6.284 15.267 1.00 90.06 81 GLY A C 1
ATOM 624 O O . GLY A 1 81 ? -11.004 -6.657 16.306 1.00 90.06 81 GLY A O 1
ATOM 625 N N . TYR A 1 82 ? -10.845 -6.172 14.130 1.00 90.50 82 TYR A N 1
ATOM 626 C CA . TYR A 1 82 ? -9.399 -6.377 14.076 1.00 90.50 82 TYR A CA 1
ATOM 627 C C . TYR A 1 82 ? -8.645 -5.294 14.866 1.00 90.50 82 TYR A C 1
ATOM 629 O O . TYR A 1 82 ? -8.753 -4.111 14.561 1.00 90.50 82 TYR A O 1
ATOM 637 N N . GLU A 1 83 ? -7.814 -5.712 15.822 1.00 88.62 83 GLU A N 1
ATOM 638 C CA . GLU A 1 83 ? -7.002 -4.825 16.681 1.00 88.62 83 GLU A CA 1
ATOM 639 C C . GLU A 1 83 ? -5.486 -5.034 16.490 1.00 88.62 83 GLU A C 1
ATOM 641 O O . GLU A 1 83 ? -4.664 -4.615 17.304 1.00 88.62 83 GLU A O 1
ATOM 646 N N . GLY A 1 84 ? -5.092 -5.746 15.432 1.00 88.06 84 GLY A N 1
ATOM 647 C CA . GLY A 1 84 ? -3.687 -6.012 15.141 1.00 88.06 84 GLY A CA 1
ATOM 648 C C . GLY A 1 84 ? -2.992 -4.859 14.414 1.00 88.06 84 GLY A C 1
ATOM 649 O O . GLY A 1 84 ? -3.557 -3.803 14.138 1.00 88.06 84 GLY A O 1
ATOM 650 N N . TRP A 1 85 ? -1.741 -5.085 14.027 1.00 90.44 85 TRP A N 1
ATOM 651 C CA . TRP A 1 85 ? -0.939 -4.059 13.363 1.00 90.44 85 TRP A CA 1
ATOM 652 C C . TRP A 1 85 ? -1.213 -3.997 11.863 1.00 90.44 85 TRP A C 1
ATOM 654 O O . TRP A 1 85 ? -1.439 -5.024 11.216 1.00 90.44 85 TRP A O 1
ATOM 664 N N . LEU A 1 86 ? -1.101 -2.801 11.294 1.00 92.19 86 LEU A N 1
ATOM 665 C CA . LEU A 1 86 ? -0.921 -2.603 9.860 1.00 92.19 86 LEU A CA 1
ATOM 666 C C . LEU A 1 86 ? 0.565 -2.337 9.596 1.00 92.19 86 LEU A C 1
ATOM 668 O O . LEU A 1 86 ? 1.141 -1.416 10.174 1.00 92.19 86 LEU A O 1
ATOM 672 N N . VAL A 1 87 ? 1.191 -3.145 8.744 1.00 92.69 87 VAL A N 1
ATOM 673 C CA . VAL A 1 87 ? 2.631 -3.089 8.456 1.00 92.69 87 VAL A CA 1
ATOM 674 C C . VAL A 1 87 ? 2.828 -2.698 7.000 1.00 92.69 87 VAL A C 1
ATOM 676 O O . VAL A 1 87 ? 2.305 -3.362 6.114 1.00 92.69 87 VAL A O 1
ATOM 679 N N . ILE A 1 88 ? 3.577 -1.630 6.736 1.00 93.25 88 ILE A N 1
ATOM 680 C CA . ILE A 1 88 ? 3.947 -1.247 5.367 1.00 93.25 88 ILE A CA 1
ATOM 681 C C . ILE A 1 88 ? 5.171 -2.061 4.962 1.00 93.25 88 ILE A C 1
ATOM 683 O O . ILE A 1 88 ? 6.186 -2.030 5.654 1.00 93.25 88 ILE A O 1
ATOM 687 N N . GLU A 1 89 ? 5.083 -2.760 3.832 1.00 89.75 89 GLU A N 1
ATOM 688 C CA . GLU A 1 89 ? 6.191 -3.542 3.279 1.00 89.75 89 GLU A CA 1
ATOM 689 C C . GLU A 1 89 ? 6.350 -3.263 1.786 1.00 89.75 89 GLU A C 1
ATOM 691 O O . GLU A 1 89 ? 5.427 -3.491 1.004 1.00 89.75 89 GLU A O 1
ATOM 696 N N . ALA A 1 90 ? 7.533 -2.811 1.371 1.00 89.81 90 ALA A N 1
ATOM 697 C CA . ALA A 1 90 ? 7.860 -2.622 -0.037 1.00 89.81 90 ALA A CA 1
ATOM 698 C C . ALA A 1 90 ? 9.366 -2.787 -0.276 1.00 89.81 90 ALA A C 1
ATOM 700 O O . ALA A 1 90 ? 10.165 -1.994 0.222 1.00 89.81 90 ALA A O 1
ATOM 701 N N . GLU A 1 91 ? 9.763 -3.783 -1.070 1.00 89.94 91 GLU A N 1
ATOM 702 C CA . GLU A 1 91 ? 11.143 -3.918 -1.536 1.00 89.94 91 GLU A CA 1
ATOM 703 C C . GLU A 1 91 ? 11.386 -2.935 -2.684 1.00 89.94 91 GLU A C 1
ATOM 705 O O . GLU A 1 91 ? 10.878 -3.115 -3.793 1.00 89.94 91 GLU A O 1
ATOM 710 N N . GLN A 1 92 ? 12.150 -1.878 -2.407 1.00 89.56 92 GLN A N 1
ATOM 711 C CA . GLN A 1 92 ? 12.460 -0.823 -3.369 1.00 89.56 92 GLN A CA 1
ATOM 712 C C . GLN A 1 92 ? 13.954 -0.497 -3.370 1.00 89.56 92 GLN A C 1
ATOM 714 O O . GLN A 1 92 ? 14.638 -0.645 -2.360 1.00 89.56 92 GLN A O 1
ATOM 719 N N . ASP A 1 93 ? 14.443 -0.030 -4.517 1.00 91.38 93 ASP A N 1
ATOM 720 C CA . ASP A 1 93 ? 15.790 0.521 -4.656 1.00 91.38 93 ASP A CA 1
ATOM 721 C C . ASP A 1 93 ? 15.835 1.925 -4.016 1.00 91.38 93 ASP A C 1
ATOM 723 O O . ASP A 1 93 ? 15.194 2.843 -4.545 1.00 91.38 93 ASP A O 1
ATOM 727 N N . PRO A 1 94 ? 16.573 2.120 -2.904 1.00 91.62 94 PRO A N 1
ATOM 728 C CA . PRO A 1 94 ? 16.579 3.378 -2.161 1.00 91.62 94 PRO A CA 1
ATOM 729 C C . PRO A 1 94 ? 17.209 4.539 -2.940 1.00 91.62 94 PRO A C 1
ATOM 731 O O . PRO A 1 94 ? 16.947 5.695 -2.613 1.00 91.62 94 PRO A O 1
ATOM 734 N N . LEU A 1 95 ? 18.008 4.254 -3.978 1.00 92.81 95 LEU A N 1
ATOM 735 C CA . LEU A 1 95 ? 18.589 5.281 -4.848 1.00 92.81 95 LEU A CA 1
ATOM 736 C C . LEU A 1 95 ? 17.571 5.826 -5.854 1.00 92.81 95 LEU A C 1
ATOM 738 O O . LEU A 1 95 ? 17.708 6.952 -6.324 1.00 92.81 95 LEU A O 1
ATOM 742 N N . LYS A 1 96 ? 16.546 5.035 -6.190 1.00 91.69 96 LYS A N 1
ATOM 743 C CA . LYS A 1 96 ? 15.469 5.428 -7.113 1.00 91.69 96 LYS A CA 1
ATOM 744 C C . LYS A 1 96 ? 14.227 5.921 -6.385 1.00 91.69 96 LYS A C 1
ATOM 746 O O . LYS A 1 96 ? 13.477 6.723 -6.930 1.00 91.69 96 LYS A O 1
ATOM 751 N N . ARG A 1 97 ? 13.967 5.387 -5.191 1.00 92.00 97 ARG A N 1
ATOM 752 C CA . ARG A 1 97 ? 12.754 5.624 -4.407 1.00 92.00 97 ARG A CA 1
ATOM 753 C C . ARG A 1 97 ? 13.180 5.950 -2.980 1.00 92.00 97 ARG A C 1
ATOM 755 O O . ARG A 1 97 ? 13.512 5.051 -2.211 1.00 92.00 97 ARG A O 1
ATOM 762 N N . ASN A 1 98 ? 13.205 7.239 -2.647 1.00 96.12 98 ASN A N 1
ATOM 763 C CA . ASN A 1 98 ? 13.690 7.707 -1.354 1.00 96.12 98 ASN A CA 1
ATOM 764 C C . ASN A 1 98 ? 12.904 7.032 -0.205 1.00 96.12 98 ASN A C 1
ATOM 766 O O . ASN A 1 98 ? 11.676 7.167 -0.152 1.00 96.12 98 ASN A O 1
ATOM 770 N N . PRO A 1 99 ? 13.575 6.334 0.732 1.00 94.44 99 PRO A N 1
ATOM 771 C CA . PRO A 1 99 ? 12.889 5.602 1.794 1.00 94.44 99 PRO A CA 1
ATOM 772 C C . PRO A 1 99 ? 11.989 6.473 2.673 1.00 94.44 99 PRO A C 1
ATOM 774 O O . PRO A 1 99 ? 10.898 6.044 3.039 1.00 94.44 99 PRO A O 1
ATOM 777 N N . PHE A 1 100 ? 12.409 7.699 2.993 1.00 95.94 100 PHE A N 1
ATOM 778 C CA . PHE A 1 100 ? 11.643 8.601 3.851 1.00 95.94 100 PHE A CA 1
ATOM 779 C C . PHE A 1 100 ? 10.356 9.075 3.171 1.00 95.94 100 PHE A C 1
ATOM 781 O O . PHE A 1 100 ? 9.288 9.072 3.788 1.00 95.94 100 PHE A O 1
ATOM 788 N N . GLU A 1 101 ? 10.439 9.438 1.892 1.00 96.94 101 GLU A N 1
ATOM 789 C CA . GLU A 1 101 ? 9.281 9.887 1.114 1.00 96.94 101 GLU A CA 1
ATOM 790 C C . GLU A 1 101 ? 8.260 8.761 0.945 1.00 96.94 101 GLU A C 1
ATOM 792 O O . GLU A 1 101 ? 7.072 8.951 1.212 1.00 96.94 101 GLU A O 1
ATOM 797 N N . TYR A 1 102 ? 8.724 7.566 0.573 1.00 97.06 102 TYR A N 1
ATOM 798 C CA . TYR A 1 102 ? 7.856 6.408 0.376 1.00 97.06 102 TYR A CA 1
ATOM 799 C C . TYR A 1 102 ? 7.256 5.899 1.686 1.00 97.06 102 TYR A C 1
ATOM 801 O O . TYR A 1 102 ? 6.070 5.569 1.727 1.00 97.06 102 TYR A O 1
ATOM 809 N N . GLN A 1 103 ? 8.020 5.898 2.778 1.00 95.56 103 GLN A N 1
ATOM 810 C CA . GLN A 1 103 ? 7.483 5.552 4.091 1.00 95.56 103 GLN A CA 1
ATOM 811 C C . GLN A 1 103 ? 6.416 6.558 4.540 1.00 95.56 103 GLN A C 1
ATOM 813 O O . GLN A 1 103 ? 5.351 6.159 5.011 1.00 95.56 103 GLN A O 1
ATOM 818 N N . SER A 1 104 ? 6.669 7.857 4.360 1.00 97.56 104 SER A N 1
ATOM 819 C CA . SER A 1 104 ? 5.720 8.920 4.715 1.00 97.56 104 SER A CA 1
ATOM 820 C C . SER A 1 104 ? 4.440 8.843 3.880 1.00 97.56 104 SER A C 1
ATOM 822 O O . SER A 1 104 ? 3.339 8.981 4.418 1.00 97.56 104 SER A O 1
ATOM 824 N N . MET A 1 105 ? 4.572 8.568 2.580 1.00 97.88 105 MET A N 1
ATOM 825 C CA . MET A 1 105 ? 3.456 8.337 1.662 1.00 97.88 105 MET A CA 1
ATOM 826 C C . MET A 1 105 ? 2.613 7.136 2.098 1.00 97.88 105 MET A C 1
ATOM 828 O O . MET A 1 105 ? 1.406 7.282 2.304 1.00 97.88 105 MET A O 1
ATOM 832 N N . GLY A 1 106 ? 3.261 5.985 2.308 1.00 97.19 106 GLY A N 1
ATOM 833 C CA . GLY A 1 106 ? 2.618 4.757 2.768 1.00 97.19 106 GLY A CA 1
ATOM 834 C C . GLY A 1 106 ? 1.863 4.959 4.073 1.00 97.19 106 GLY A C 1
ATOM 835 O O . GLY A 1 106 ? 0.694 4.591 4.182 1.00 97.19 106 GLY A O 1
ATOM 836 N N . LEU A 1 107 ? 2.505 5.602 5.051 1.00 97.06 107 LEU A N 1
ATOM 837 C CA . LEU A 1 107 ? 1.918 5.855 6.362 1.00 97.06 107 LEU A CA 1
ATOM 838 C C . LEU A 1 107 ? 0.706 6.779 6.273 1.00 97.06 107 LEU A C 1
ATOM 840 O O . LEU A 1 107 ? -0.328 6.487 6.872 1.00 97.06 107 LEU A O 1
ATOM 844 N N . LYS A 1 108 ? 0.820 7.882 5.525 1.00 98.06 108 LYS A N 1
ATOM 845 C CA . LYS A 1 108 ? -0.278 8.835 5.338 1.00 98.06 108 LYS A CA 1
ATOM 846 C C . LYS A 1 108 ? -1.483 8.160 4.687 1.00 98.06 108 LYS A C 1
ATOM 848 O O . LYS A 1 108 ? -2.597 8.304 5.188 1.00 98.06 108 LYS A O 1
ATOM 853 N N . ALA A 1 109 ? -1.258 7.424 3.600 1.00 97.62 109 ALA A N 1
ATOM 854 C CA . ALA A 1 109 ? -2.320 6.737 2.878 1.00 97.62 109 ALA A CA 1
ATOM 855 C C . ALA A 1 109 ? -2.992 5.675 3.753 1.00 97.62 109 ALA A C 1
ATOM 857 O O . ALA A 1 109 ? -4.212 5.672 3.892 1.00 97.62 109 ALA A O 1
ATOM 858 N N . LEU A 1 110 ? -2.203 4.817 4.402 1.00 95.56 110 LEU A N 1
ATOM 859 C CA . LEU A 1 110 ? -2.734 3.711 5.192 1.00 95.56 110 LEU A CA 1
ATOM 860 C C . LEU A 1 110 ? -3.501 4.188 6.431 1.00 95.56 110 LEU A C 1
ATOM 862 O O . LEU A 1 110 ? -4.556 3.638 6.729 1.00 95.56 110 LEU A O 1
ATOM 866 N N . LYS A 1 111 ? -3.031 5.247 7.107 1.00 96.69 111 LYS A N 1
ATOM 867 C CA . LYS A 1 111 ? -3.782 5.891 8.198 1.00 96.69 111 LYS A CA 1
ATOM 868 C C . LYS A 1 111 ? -5.108 6.474 7.717 1.00 96.69 111 LYS A C 1
ATOM 870 O O . LYS A 1 111 ? -6.124 6.288 8.376 1.00 96.69 111 LYS A O 1
ATOM 875 N N . GLY A 1 112 ? -5.106 7.171 6.579 1.00 97.69 112 GLY A N 1
ATOM 876 C CA . GLY A 1 112 ? -6.330 7.723 5.995 1.00 97.69 112 GLY A CA 1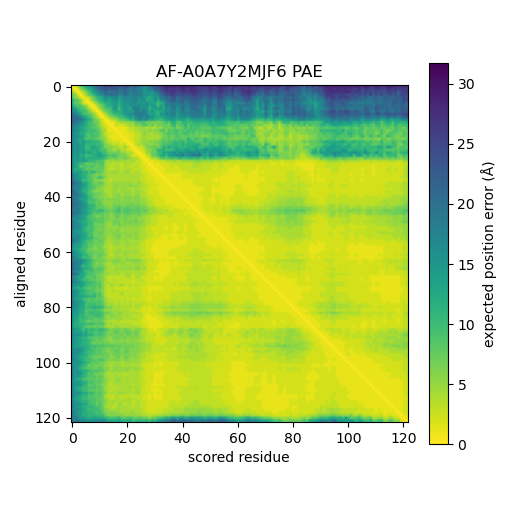
ATOM 877 C C . GLY A 1 112 ? -7.355 6.633 5.685 1.00 97.69 112 GLY A C 1
ATOM 878 O O . GLY A 1 112 ? -8.500 6.726 6.115 1.00 97.69 112 GLY A O 1
ATOM 879 N N . LEU A 1 113 ? -6.911 5.559 5.031 1.00 97.06 113 LEU A N 1
ATOM 880 C CA . LEU A 1 113 ? -7.757 4.419 4.679 1.00 97.06 113 LEU A CA 1
ATOM 881 C C . LEU A 1 113 ? -8.258 3.657 5.913 1.0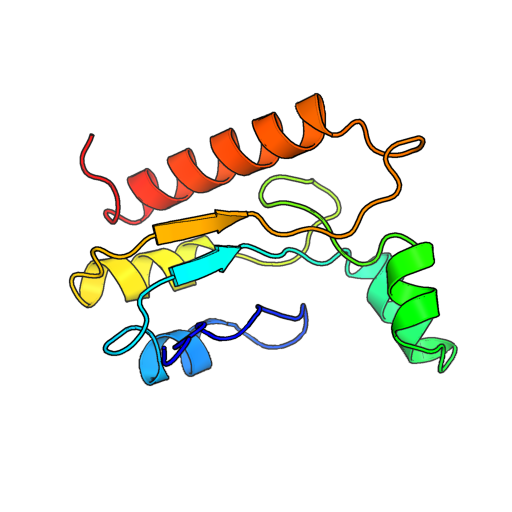0 97.06 113 LEU A C 1
ATOM 883 O O . LEU A 1 113 ? -9.402 3.217 5.925 1.00 97.06 113 LEU A O 1
ATOM 887 N N . ALA A 1 114 ? -7.438 3.511 6.959 1.00 96.12 114 ALA A N 1
ATOM 888 C CA . ALA A 1 114 ? -7.860 2.881 8.211 1.00 96.12 114 ALA A CA 1
ATOM 889 C C . ALA A 1 114 ? -8.966 3.685 8.910 1.00 96.12 114 ALA A C 1
ATOM 891 O O . ALA A 1 114 ? -9.940 3.098 9.382 1.00 96.12 114 ALA A O 1
ATOM 892 N N . LYS A 1 115 ? -8.853 5.018 8.920 1.00 97.25 115 LYS A N 1
ATOM 893 C CA . LYS A 1 115 ? -9.898 5.908 9.443 1.00 97.25 115 LYS A CA 1
ATOM 894 C C . LYS A 1 115 ? -11.171 5.838 8.613 1.00 97.25 115 LYS A C 1
ATOM 896 O O . LYS A 1 115 ? -12.253 5.658 9.157 1.00 97.25 115 LYS A O 1
ATOM 901 N N . GLU A 1 116 ? -11.042 5.913 7.292 1.00 97.25 116 GLU A N 1
ATOM 902 C CA . GLU A 1 116 ? -12.179 5.807 6.373 1.00 97.25 116 GLU A CA 1
ATOM 903 C C . GLU A 1 116 ? -12.896 4.452 6.481 1.00 97.25 116 GLU A C 1
ATOM 905 O O . GLU A 1 116 ? -14.120 4.376 6.386 1.00 97.25 116 GLU A O 1
ATOM 910 N N . ALA A 1 117 ? -12.149 3.374 6.714 1.00 95.94 117 ALA A N 1
ATOM 911 C CA . ALA A 1 117 ? -12.699 2.042 6.923 1.00 95.94 117 ALA A CA 1
ATOM 912 C C . ALA A 1 117 ? -13.389 1.858 8.287 1.00 95.94 117 ALA A C 1
ATOM 914 O O . ALA A 1 117 ? -14.008 0.818 8.497 1.00 95.94 117 ALA A O 1
ATOM 915 N N . GLY A 1 118 ? -13.260 2.810 9.217 1.00 95.81 118 GLY A N 1
ATOM 916 C CA . GLY A 1 118 ? -13.718 2.661 10.602 1.00 95.81 118 GLY A CA 1
ATOM 917 C C . GLY A 1 118 ? -12.843 1.730 11.451 1.00 95.81 118 GLY A C 1
ATOM 918 O O . GLY A 1 118 ? -13.240 1.358 12.555 1.00 95.81 118 GLY A O 1
ATOM 919 N N . LEU A 1 119 ? -11.663 1.355 10.946 1.00 93.31 119 LEU A N 1
ATOM 920 C CA . LEU A 1 119 ? -10.691 0.524 11.657 1.00 93.31 119 LEU A CA 1
ATOM 921 C C . LEU A 1 119 ? -9.907 1.338 12.698 1.00 93.31 119 LEU A C 1
ATOM 923 O O . LEU A 1 119 ? -9.591 0.826 13.767 1.00 93.31 119 LEU A O 1
ATOM 927 N N . ASP A 1 120 ? -9.614 2.603 12.393 1.00 92.25 120 ASP A N 1
ATOM 928 C CA . ASP A 1 120 ? -9.010 3.572 13.314 1.00 92.25 120 ASP A CA 1
ATOM 929 C C . ASP A 1 120 ? -10.045 4.648 13.677 1.00 92.25 120 ASP A C 1
ATOM 931 O O . ASP A 1 120 ? -10.596 5.311 12.797 1.00 92.25 120 ASP A O 1
ATOM 935 N N . LYS A 1 121 ? -10.328 4.811 14.973 1.00 83.94 121 LYS A N 1
ATOM 936 C CA . LYS A 1 121 ? -11.377 5.712 15.481 1.00 83.94 121 LYS A CA 1
ATOM 937 C C . LYS A 1 121 ? -10.866 7.095 15.898 1.00 83.94 121 LYS A C 1
ATOM 939 O O . LYS A 1 121 ? -11.698 7.930 16.249 1.00 83.94 121 LYS A O 1
ATOM 944 N N . GLY A 1 122 ? -9.558 7.366 15.813 1.00 68.94 122 GLY A N 1
ATOM 945 C CA . GLY A 1 122 ? -8.990 8.681 16.139 1.00 68.94 122 GLY A CA 1
ATOM 946 C C . GLY A 1 122 ? -7.822 8.622 17.098 1.00 68.94 122 GLY A C 1
ATOM 947 O O . GLY A 1 122 ? -8.063 8.306 18.282 1.00 68.94 122 GLY A O 1
#

pLDDT: mean 85.35, std 16.24, range [30.62, 98.06]

Secondary structure (DSSP, 8-state):
----PPP---SSS-SHHHHHHHGGG-SEEEE-EE-HHHHHHHHHTT--HHHHHHTT-EE-TT-TT-----HHHHHHHHHTT--SEEEE-----TTTS-HHHHHHHHHHHHHHHHHHTTS---